Protein AF-A0A7K6L8F3-F1 (afdb_monomer_lite)

Sequence (68 aa):
CSRCGKSFPESAALLRHQRGHGEEPPAHGCPRCGAAFAEGTALLSHLRGHAGDKPYTCGDCGKGFGGS

pLDDT: mean 71.99, std 13.43, range [40.69, 88.94]

Secondary structure (DSSP, 8-state):
-TTT----SSHHHHHHHHHHTT-----EE-TTT--EESSHHHHHHHHHHHT---S---TTT-------

Radius of gyration: 18.35 Å; chains: 1; bounding box: 39×33×45 Å

Organism: NCBI:txid254539

InterPro domains:
  IPR013087 Zinc finger C2H2-type [PF00096] (1-21)
  IPR013087 Zinc finger C2H2-type [PS00028] (1-21)
  IPR013087 Zinc finger C2H2-type [PS00028] (30-50)
  IPR013087 Zinc finger C2H2-type [PS50157] (1-26)
  IPR013087 Zinc finger C2H2-type [PS50157] (28-55)
  IPR013087 Zinc finger C2H2-type [SM00355] (1-21)
  IPR013087 Zinc finger C2H2-type [SM00355] (28-50)
  IPR036236 Zinc finger C2H2 superfamily [SSF57667] (1-37)
  IPR036236 Zinc finger C2H2 superfamily [SSF57667] (27-65)

Foldseek 3Di:
DVPPPDDDPDPVVVCVVCVVVVNNRQFPAAPPPRDGHSDPVVSVVVVVVVVLPPPPQPPPPRDRDDDD

Structure (mmCIF, N/CA/C/O backbone):
data_AF-A0A7K6L8F3-F1
#
_entry.id   AF-A0A7K6L8F3-F1
#
loop_
_atom_site.group_PDB
_atom_site.id
_atom_site.type_symbol
_atom_site.label_atom_id
_atom_site.label_alt_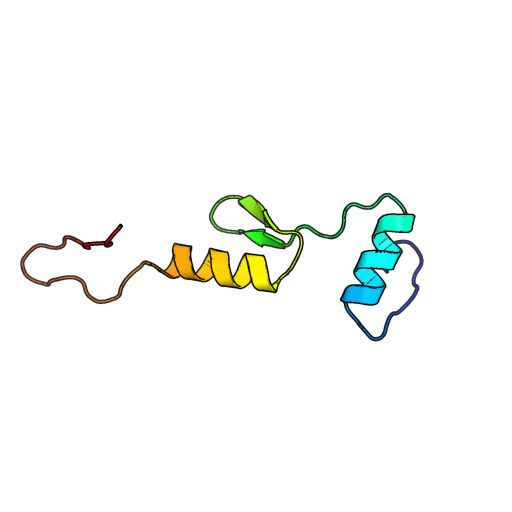id
_atom_site.label_comp_id
_atom_site.label_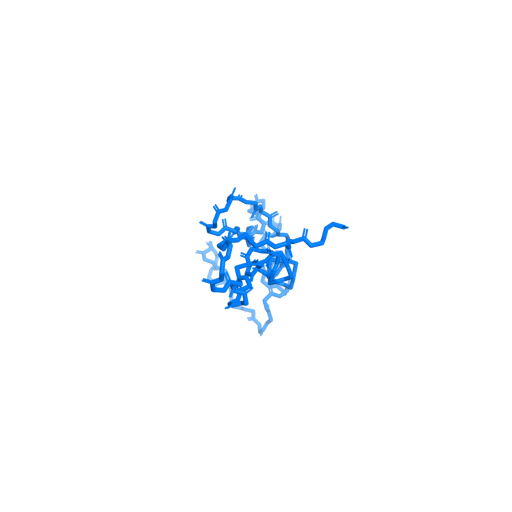asym_id
_atom_site.label_entity_id
_atom_site.label_seq_id
_atom_site.pdbx_PDB_ins_code
_atom_site.Cartn_x
_atom_site.Cartn_y
_atom_site.Cartn_z
_atom_site.occupancy
_atom_site.B_iso_or_equiv
_atom_site.auth_seq_id
_atom_site.auth_comp_id
_atom_site.auth_asym_id
_atom_site.auth_atom_id
_atom_site.pdbx_PDB_model_num
ATOM 1 N N . CYS A 1 1 ? 6.934 -12.104 -9.791 1.00 78.31 1 CYS A N 1
ATOM 2 C CA . CYS A 1 1 ? 6.405 -11.195 -10.824 1.00 78.31 1 CYS A CA 1
ATOM 3 C C . CYS A 1 1 ? 5.421 -11.976 -11.670 1.00 78.31 1 CYS A C 1
ATOM 5 O O . CYS A 1 1 ? 5.821 -12.933 -12.322 1.00 78.31 1 CYS A O 1
ATOM 7 N N . SER A 1 2 ? 4.151 -11.583 -11.641 1.00 75.56 2 SER A N 1
ATOM 8 C CA . SER A 1 2 ? 3.059 -12.294 -12.319 1.00 75.56 2 SER A CA 1
ATOM 9 C C . SER A 1 2 ? 3.145 -12.223 -13.848 1.00 75.56 2 SER A C 1
ATOM 11 O O . SER A 1 2 ? 2.584 -13.069 -14.529 1.00 75.56 2 SER A O 1
ATOM 13 N N . ARG A 1 3 ? 3.884 -11.246 -14.391 1.00 79.69 3 ARG A N 1
ATOM 14 C CA . ARG A 1 3 ? 4.050 -11.037 -15.835 1.00 79.69 3 ARG A CA 1
ATOM 15 C C . ARG A 1 3 ? 5.154 -11.884 -16.464 1.00 79.69 3 ARG A C 1
ATOM 17 O O . ARG A 1 3 ? 4.998 -12.364 -17.578 1.00 79.69 3 ARG A O 1
ATOM 24 N N . CYS A 1 4 ? 6.288 -12.034 -15.781 1.00 88.38 4 CYS A N 1
ATOM 25 C CA . CYS A 1 4 ? 7.470 -12.705 -16.342 1.00 88.38 4 CYS A CA 1
ATOM 26 C C . CYS A 1 4 ? 7.971 -13.893 -15.511 1.00 88.38 4 CYS A C 1
ATOM 28 O O . CYS A 1 4 ? 9.047 -14.419 -15.777 1.00 88.38 4 CYS A O 1
ATOM 30 N N . GLY A 1 5 ? 7.240 -14.284 -14.465 1.00 86.19 5 GLY A N 1
ATOM 31 C CA . GLY A 1 5 ? 7.568 -15.435 -13.619 1.00 86.19 5 GLY A CA 1
ATOM 32 C C . GLY A 1 5 ? 8.771 -15.245 -12.687 1.00 86.19 5 GLY A C 1
ATOM 33 O O . GLY A 1 5 ? 9.039 -16.114 -11.865 1.00 86.19 5 GLY A O 1
ATOM 34 N N . LYS A 1 6 ? 9.489 -14.113 -12.749 1.00 88.94 6 LYS A N 1
ATOM 35 C CA . LYS A 1 6 ? 10.663 -13.861 -11.892 1.00 88.94 6 LYS A CA 1
ATOM 36 C C . LYS A 1 6 ? 10.278 -13.783 -10.415 1.00 88.94 6 LYS A C 1
ATOM 38 O O . LYS A 1 6 ? 9.397 -12.998 -10.056 1.00 88.94 6 LYS A O 1
ATOM 43 N N . SER A 1 7 ? 10.952 -14.556 -9.569 1.00 87.62 7 SER A N 1
ATOM 44 C CA . SER A 1 7 ? 10.794 -14.502 -8.113 1.00 87.62 7 SER A CA 1
ATOM 45 C C . SER A 1 7 ? 11.815 -13.551 -7.494 1.00 87.62 7 SER A C 1
ATOM 47 O O . SER A 1 7 ? 12.940 -13.444 -7.980 1.00 87.62 7 SER A O 1
ATOM 49 N N . PHE A 1 8 ? 11.417 -12.851 -6.436 1.00 87.19 8 PHE A N 1
ATOM 50 C CA . PHE A 1 8 ? 12.272 -11.915 -5.711 1.00 87.19 8 PHE A CA 1
ATOM 51 C C . PHE A 1 8 ? 12.179 -12.223 -4.216 1.00 87.19 8 PHE A C 1
ATOM 53 O O . PHE A 1 8 ? 11.076 -12.499 -3.742 1.00 87.19 8 PHE A O 1
ATOM 60 N N . PRO A 1 9 ? 13.298 -12.163 -3.475 1.00 84.19 9 PRO A N 1
ATOM 61 C CA . PRO A 1 9 ? 13.309 -12.442 -2.038 1.00 84.19 9 PRO A CA 1
ATOM 62 C C . PRO A 1 9 ? 12.611 -11.350 -1.214 1.00 84.19 9 PRO A C 1
ATOM 64 O O . PRO A 1 9 ? 12.148 -11.614 -0.111 1.00 84.19 9 PRO A O 1
ATOM 67 N N . GLU A 1 10 ? 12.505 -10.134 -1.754 1.00 82.62 10 GLU A N 1
ATOM 68 C CA . GLU A 1 10 ? 11.920 -8.977 -1.078 1.00 82.62 10 GLU A CA 1
ATOM 69 C C . GLU A 1 10 ? 10.822 -8.327 -1.926 1.00 82.62 10 GLU A C 1
ATOM 71 O O . GLU A 1 10 ? 10.953 -8.173 -3.147 1.00 82.62 10 GLU A O 1
ATOM 76 N N . SER A 1 11 ? 9.759 -7.864 -1.263 1.00 78.12 11 SER A N 1
ATOM 77 C CA . SER A 1 11 ? 8.649 -7.147 -1.905 1.00 78.12 11 SER A CA 1
ATOM 78 C C . SER A 1 11 ? 9.111 -5.850 -2.576 1.00 78.12 11 SER A C 1
ATOM 80 O O . SER A 1 11 ? 8.668 -5.543 -3.680 1.00 78.12 11 SER A O 1
ATOM 82 N N . ALA A 1 12 ? 10.065 -5.129 -1.977 1.00 78.38 12 ALA A N 1
ATOM 83 C CA . ALA A 1 12 ? 10.653 -3.918 -2.550 1.00 78.38 12 ALA A CA 1
ATOM 84 C C . ALA A 1 12 ? 11.395 -4.189 -3.873 1.00 78.38 12 ALA A C 1
ATOM 86 O O . 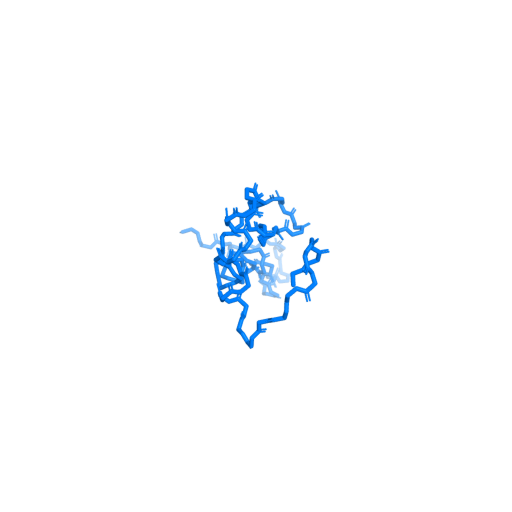ALA A 1 12 ? 11.304 -3.404 -4.824 1.00 78.38 12 ALA A O 1
ATOM 87 N N . ALA A 1 13 ? 12.093 -5.326 -3.966 1.00 84.88 13 ALA A N 1
ATOM 88 C CA . ALA A 1 13 ? 12.777 -5.745 -5.186 1.00 84.88 13 ALA A CA 1
ATOM 89 C C . ALA A 1 13 ? 11.778 -6.127 -6.289 1.00 84.88 13 ALA A C 1
ATOM 91 O O . ALA A 1 13 ? 11.970 -5.738 -7.445 1.00 84.88 13 ALA A O 1
ATOM 92 N N . LEU A 1 14 ? 10.684 -6.808 -5.925 1.00 84.69 14 LEU A N 1
ATOM 93 C CA . LEU A 1 14 ? 9.573 -7.093 -6.833 1.00 84.69 14 LEU A CA 1
ATOM 94 C C . LEU A 1 14 ? 8.915 -5.799 -7.342 1.00 84.69 14 LEU A C 1
ATOM 96 O O . LEU A 1 14 ? 8.776 -5.640 -8.549 1.00 84.69 14 LEU A O 1
ATOM 100 N N . LEU A 1 15 ? 8.586 -4.853 -6.459 1.00 77.88 15 LEU A N 1
ATOM 101 C CA . LEU A 1 15 ? 7.977 -3.559 -6.80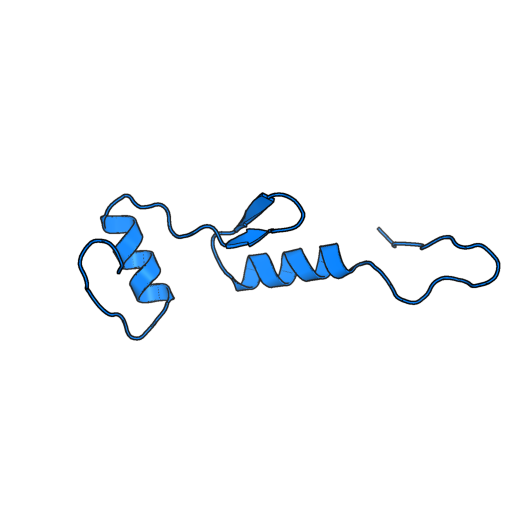3 1.00 77.88 15 LEU A CA 1
ATOM 102 C C . LEU A 1 15 ? 8.847 -2.745 -7.772 1.00 77.88 15 LEU A C 1
ATOM 104 O O . LEU A 1 15 ? 8.368 -2.229 -8.782 1.00 77.88 15 LEU A O 1
ATOM 108 N N . ARG A 1 16 ? 10.158 -2.658 -7.507 1.00 81.19 16 ARG A N 1
ATOM 109 C CA . ARG A 1 16 ? 11.102 -1.982 -8.410 1.00 81.19 16 ARG A CA 1
ATOM 110 C C . ARG A 1 16 ? 11.190 -2.673 -9.768 1.00 81.19 16 ARG A C 1
ATOM 112 O O . ARG A 1 16 ? 11.292 -1.990 -10.781 1.00 81.19 16 ARG A O 1
ATOM 119 N N . HIS A 1 17 ? 11.168 -4.001 -9.788 1.00 86.75 17 HIS A N 1
ATOM 120 C CA . HIS A 1 17 ? 11.156 -4.765 -11.029 1.00 86.75 17 HIS A CA 1
ATOM 121 C C . HIS A 1 17 ? 9.876 -4.522 -11.840 1.00 86.75 17 HIS A C 1
ATOM 123 O O . HIS A 1 17 ? 9.950 -4.357 -13.055 1.00 86.75 17 HIS A O 1
ATOM 129 N N . GLN A 1 18 ? 8.729 -4.455 -11.166 1.00 79.25 18 GLN A N 1
ATOM 130 C CA . GLN A 1 18 ? 7.427 -4.182 -11.767 1.00 79.25 18 GLN A CA 1
ATOM 131 C C . GLN A 1 18 ? 7.385 -2.794 -12.435 1.00 79.25 18 GLN A C 1
ATOM 133 O O . GLN A 1 18 ? 6.999 -2.701 -13.596 1.00 79.25 18 GLN A O 1
ATOM 138 N N . ARG A 1 19 ? 7.973 -1.752 -11.829 1.00 78.12 19 ARG A N 1
ATOM 139 C CA . ARG A 1 19 ? 8.117 -0.435 -12.493 1.00 78.12 19 ARG A CA 1
ATOM 140 C C . ARG A 1 19 ? 8.789 -0.497 -13.873 1.00 78.12 19 ARG A C 1
ATOM 142 O O . ARG A 1 19 ? 8.424 0.259 -14.765 1.00 78.12 19 ARG A O 1
ATOM 149 N N . GLY A 1 20 ? 9.746 -1.406 -14.072 1.00 80.62 20 GLY A N 1
ATOM 150 C CA . GLY A 1 20 ? 10.429 -1.582 -15.361 1.00 80.62 20 GLY A CA 1
ATOM 151 C C . GLY A 1 20 ? 9.549 -2.181 -16.466 1.00 80.62 20 GLY A C 1
ATOM 152 O O . GLY A 1 20 ? 9.845 -2.014 -17.644 1.00 80.62 20 GLY A O 1
ATOM 153 N N . HIS A 1 21 ? 8.456 -2.848 -16.100 1.00 80.94 21 HIS A N 1
ATOM 154 C CA . HIS A 1 21 ? 7.452 -3.367 -17.032 1.00 80.94 21 HIS A CA 1
ATOM 155 C C . HIS A 1 21 ? 6.358 -2.335 -17.362 1.00 80.94 21 HIS A C 1
ATOM 157 O O . HIS A 1 21 ? 5.439 -2.649 -18.124 1.00 80.94 21 HIS A O 1
ATOM 163 N N . GLY A 1 22 ? 6.430 -1.129 -16.785 1.00 71.25 22 GLY A N 1
ATOM 164 C CA . GLY A 1 22 ? 5.375 -0.114 -16.878 1.00 71.25 22 GLY A CA 1
ATOM 165 C C . GLY A 1 22 ? 4.098 -0.488 -16.117 1.00 71.25 22 GLY A C 1
ATOM 166 O O . GLY A 1 22 ? 3.074 0.166 -16.276 1.00 71.25 22 GLY A O 1
ATOM 167 N N . GLU A 1 23 ? 4.141 -1.551 -15.313 1.00 62.12 23 GLU A N 1
ATOM 168 C CA . GLU A 1 23 ? 3.105 -1.851 -14.332 1.00 62.12 23 GLU A CA 1
ATOM 169 C C . GLU A 1 23 ? 3.366 -0.930 -13.141 1.00 62.12 23 GLU A C 1
ATOM 171 O O . GLU A 1 23 ? 4.373 -1.052 -12.434 1.00 62.12 23 GLU A O 1
ATOM 176 N N . GLU A 1 24 ? 2.473 0.046 -12.978 1.00 57.84 24 GLU A N 1
ATOM 177 C CA . GLU A 1 24 ? 2.407 0.818 -11.748 1.00 57.84 24 GLU A CA 1
ATOM 178 C C . GLU A 1 24 ? 2.367 -0.192 -10.593 1.00 57.84 24 GLU A C 1
ATOM 180 O O . GLU A 1 24 ? 1.593 -1.159 -10.655 1.00 57.84 24 GLU A O 1
ATOM 185 N N . PRO A 1 25 ? 3.252 -0.045 -9.592 1.00 63.06 25 PRO A N 1
ATOM 186 C CA . PRO A 1 25 ? 3.311 -0.969 -8.467 1.00 63.06 25 PRO A CA 1
ATOM 187 C C . PRO A 1 25 ? 1.900 -1.166 -7.907 1.00 63.06 25 PRO A C 1
ATOM 189 O O . PRO A 1 25 ? 1.143 -0.192 -7.916 1.00 63.06 25 PRO A O 1
ATOM 192 N N . PRO A 1 26 ? 1.518 -2.374 -7.435 1.00 61.94 26 PRO A N 1
ATOM 193 C CA . PRO A 1 26 ? 0.196 -2.587 -6.873 1.00 61.94 26 PRO A CA 1
ATOM 194 C C . PRO A 1 26 ? -0.021 -1.549 -5.784 1.00 61.94 26 PRO A C 1
ATOM 196 O O . PRO A 1 26 ? 0.573 -1.618 -4.707 1.00 61.94 26 PRO A O 1
ATOM 199 N N . ALA A 1 27 ? -0.842 -0.557 -6.116 1.00 61.44 27 ALA A N 1
ATOM 200 C CA . ALA A 1 27 ? -1.271 0.441 -5.178 1.00 61.44 27 ALA A CA 1
ATOM 201 C C . ALA A 1 27 ? -1.874 -0.323 -4.010 1.00 61.44 27 ALA A C 1
ATOM 203 O O . ALA A 1 27 ? -2.803 -1.118 -4.175 1.00 61.44 27 ALA A O 1
ATOM 204 N N . HIS A 1 28 ? -1.323 -0.103 -2.826 1.00 74.56 28 HIS A N 1
ATOM 205 C CA . HIS A 1 28 ? -1.933 -0.567 -1.603 1.00 74.56 28 HIS A CA 1
ATOM 206 C C . HIS A 1 28 ? -3.213 0.248 -1.435 1.00 74.56 28 HIS A C 1
ATOM 208 O O . HIS A 1 28 ? -3.190 1.347 -0.896 1.00 74.56 28 HIS A O 1
ATOM 214 N N . GLY A 1 29 ? -4.305 -0.243 -2.015 1.00 76.31 29 GLY A N 1
ATOM 215 C CA . GLY A 1 29 ? -5.595 0.424 -2.017 1.00 76.31 29 GLY A CA 1
ATOM 216 C C . GLY A 1 29 ? -6.264 0.292 -0.659 1.00 76.31 29 GLY A C 1
ATOM 217 O O . GLY A 1 29 ? -6.340 -0.798 -0.092 1.00 76.31 29 GLY A O 1
ATOM 218 N N . CYS A 1 30 ? -6.779 1.396 -0.139 1.00 84.12 30 CYS A N 1
ATOM 219 C CA . CYS A 1 30 ? -7.635 1.378 1.023 1.00 84.12 30 CYS A CA 1
ATOM 220 C C . CYS A 1 30 ? -8.989 0.767 0.639 1.00 84.12 30 CYS A C 1
ATOM 222 O O . CYS A 1 30 ? -9.718 1.372 -0.149 1.00 84.12 30 CYS A O 1
ATOM 224 N N . PRO A 1 31 ? -9.393 -0.375 1.223 1.00 75.81 31 PRO A N 1
ATOM 225 C CA . PRO A 1 31 ? -10.684 -0.994 0.930 1.00 75.81 31 PRO A CA 1
ATOM 226 C C . PRO A 1 31 ? -11.880 -0.157 1.409 1.00 75.81 31 PRO A C 1
ATOM 228 O O . PRO A 1 31 ? -13.010 -0.450 1.036 1.00 75.81 31 PRO A O 1
ATOM 231 N N . ARG A 1 32 ? -11.659 0.865 2.249 1.00 79.00 32 ARG A N 1
ATOM 232 C CA . ARG A 1 32 ? -12.729 1.699 2.813 1.00 79.00 32 ARG A CA 1
ATOM 233 C C . ARG A 1 32 ? -13.025 2.950 1.986 1.00 79.00 32 ARG A C 1
ATOM 235 O O . ARG A 1 32 ? -14.185 3.328 1.887 1.00 79.00 32 ARG A O 1
ATOM 242 N N . CYS A 1 33 ? -12.009 3.594 1.414 1.00 82.56 33 CYS A N 1
ATOM 243 C CA . CYS A 1 33 ? -12.179 4.847 0.664 1.00 82.56 33 CYS A CA 1
ATOM 244 C C . CYS A 1 33 ? -11.561 4.834 -0.741 1.00 82.56 33 CYS A C 1
ATOM 246 O O . CYS A 1 33 ? -11.656 5.828 -1.454 1.00 82.56 33 CYS A O 1
ATOM 248 N N . GLY A 1 34 ? -10.915 3.738 -1.146 1.00 76.94 34 GLY A N 1
ATOM 249 C CA . GLY A 1 34 ? -10.271 3.614 -2.454 1.00 76.94 34 GLY A CA 1
ATOM 250 C C . GLY A 1 34 ? -8.949 4.375 -2.597 1.00 76.94 34 GLY A C 1
ATOM 251 O O . GLY A 1 34 ? -8.376 4.375 -3.682 1.00 76.94 34 GLY A O 1
ATOM 252 N N . ALA A 1 35 ? -8.439 5.007 -1.532 1.00 78.75 35 ALA A N 1
ATOM 253 C CA . ALA A 1 35 ? -7.159 5.713 -1.566 1.00 78.75 35 ALA A CA 1
ATOM 254 C C . ALA A 1 35 ? -5.994 4.759 -1.875 1.00 78.75 35 ALA A C 1
ATOM 256 O O . ALA A 1 35 ? -5.867 3.708 -1.253 1.00 78.75 35 ALA A O 1
ATOM 257 N N . ALA A 1 36 ? -5.135 5.130 -2.819 1.00 78.31 36 ALA A N 1
ATOM 258 C CA . ALA A 1 36 ? -3.988 4.340 -3.253 1.00 78.31 36 ALA A CA 1
ATOM 259 C C . ALA A 1 36 ? -2.702 4.792 -2.548 1.00 78.31 36 ALA A C 1
ATOM 261 O O . ALA A 1 36 ? -2.401 5.983 -2.509 1.00 78.31 36 ALA A O 1
ATOM 262 N N . PHE A 1 37 ? -1.915 3.839 -2.042 1.00 79.06 37 PHE A N 1
ATOM 263 C CA . PHE A 1 37 ? -0.627 4.109 -1.400 1.00 79.06 37 PHE A CA 1
ATOM 264 C C . PHE A 1 37 ? 0.513 3.355 -2.091 1.00 79.06 37 PHE A C 1
ATOM 266 O O . PHE A 1 37 ? 0.354 2.204 -2.496 1.00 79.06 37 PHE A O 1
ATOM 273 N N . ALA A 1 38 ? 1.681 3.998 -2.190 1.00 71.81 38 ALA A N 1
ATOM 274 C CA . ALA A 1 38 ? 2.883 3.411 -2.791 1.00 71.81 38 ALA A CA 1
ATOM 275 C C . ALA A 1 38 ? 3.556 2.349 -1.898 1.00 71.81 38 ALA A C 1
ATOM 277 O O . ALA A 1 38 ? 4.281 1.493 -2.400 1.00 71.81 38 ALA A O 1
ATOM 278 N N . GLU A 1 39 ? 3.303 2.388 -0.586 1.00 77.50 39 GLU A N 1
ATOM 279 C CA . GLU A 1 39 ? 3.853 1.454 0.399 1.00 77.50 39 GLU A CA 1
ATOM 280 C C . GLU A 1 39 ? 2.775 0.930 1.349 1.00 77.50 39 GLU A C 1
ATOM 282 O O . GLU A 1 39 ? 1.860 1.652 1.758 1.00 77.50 39 GLU A O 1
ATOM 287 N N . GLY A 1 40 ? 2.925 -0.331 1.761 1.00 78.81 40 GLY A N 1
ATOM 288 C CA . GLY A 1 40 ? 2.026 -0.967 2.722 1.00 78.81 40 GLY A CA 1
ATOM 289 C C . GLY A 1 40 ? 2.046 -0.296 4.098 1.00 78.81 40 GLY A C 1
ATOM 290 O O . GLY A 1 40 ? 1.018 -0.249 4.765 1.00 78.81 40 GLY A O 1
ATOM 291 N N . THR A 1 41 ? 3.176 0.284 4.511 1.00 82.38 41 THR A N 1
ATOM 292 C CA . THR A 1 41 ? 3.309 1.071 5.753 1.00 82.38 41 THR A CA 1
ATOM 293 C C . THR A 1 41 ? 2.427 2.321 5.728 1.00 82.38 41 THR A C 1
ATOM 295 O O . THR A 1 41 ? 1.745 2.611 6.712 1.00 82.38 41 THR A O 1
ATOM 298 N N . ALA A 1 42 ? 2.375 3.017 4.589 1.00 82.81 42 ALA A N 1
ATOM 299 C CA . ALA A 1 42 ? 1.518 4.178 4.383 1.00 82.81 42 ALA A CA 1
ATOM 300 C C . ALA A 1 42 ? 0.030 3.789 4.394 1.00 82.81 42 ALA A C 1
ATOM 302 O O . ALA A 1 42 ? -0.755 4.438 5.086 1.00 82.81 42 ALA A O 1
ATOM 303 N N . LEU A 1 43 ? -0.342 2.680 3.737 1.00 84.81 43 LEU A N 1
ATOM 304 C CA . LEU A 1 43 ? -1.700 2.132 3.833 1.00 84.81 43 LEU A CA 1
ATOM 305 C C . LEU A 1 43 ? -2.055 1.756 5.281 1.00 84.81 43 LEU A C 1
ATOM 307 O O . LEU A 1 43 ? -3.139 2.088 5.746 1.00 84.81 43 LEU A O 1
ATOM 311 N N . LEU A 1 44 ? -1.163 1.086 6.015 1.00 82.75 44 LEU A N 1
ATOM 312 C CA . LEU A 1 44 ? -1.402 0.688 7.407 1.00 82.75 44 LEU A CA 1
ATOM 313 C C . LEU A 1 44 ? -1.621 1.898 8.321 1.00 82.75 44 LEU A C 1
ATOM 315 O O . LEU A 1 44 ? -2.540 1.889 9.140 1.00 82.75 44 LEU A O 1
ATOM 319 N N . SER A 1 45 ? -0.810 2.948 8.174 1.00 85.44 45 SER A N 1
ATOM 320 C CA . SER A 1 45 ? -0.987 4.194 8.928 1.00 85.44 45 SER A CA 1
ATOM 321 C C . SER A 1 45 ? -2.306 4.884 8.571 1.00 85.44 45 SER A C 1
ATOM 323 O O . SER A 1 45 ? -3.046 5.313 9.453 1.00 85.44 45 SER A O 1
ATOM 325 N N . HIS A 1 46 ? -2.656 4.912 7.286 1.00 86.25 46 HIS A N 1
ATOM 326 C CA . HIS A 1 46 ? -3.940 5.423 6.818 1.00 86.25 46 HIS A CA 1
ATOM 327 C C . HIS A 1 46 ? -5.136 4.624 7.374 1.00 86.25 46 HIS A C 1
ATOM 329 O O . HIS A 1 46 ? -6.111 5.209 7.850 1.00 86.25 46 HIS A O 1
ATOM 335 N N . LEU A 1 47 ? -5.051 3.290 7.395 1.00 81.06 47 LEU A N 1
ATOM 336 C CA . LEU A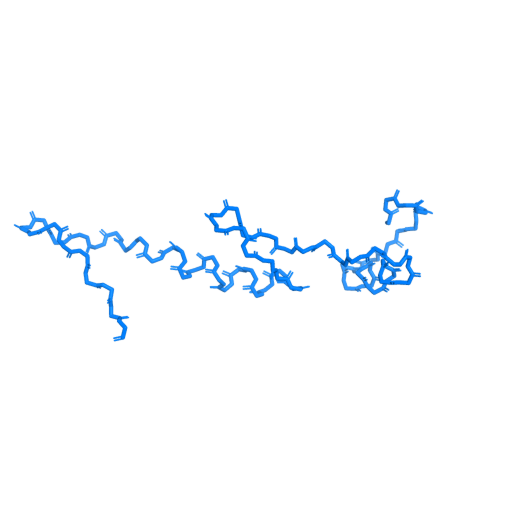 1 47 ? -6.084 2.412 7.953 1.00 81.06 47 LEU A CA 1
ATOM 337 C C . LEU A 1 47 ? -6.294 2.628 9.457 1.00 81.06 47 LEU A C 1
ATOM 339 O O . LEU A 1 47 ? -7.417 2.472 9.931 1.00 81.06 47 LEU A O 1
ATOM 343 N N . ARG A 1 48 ? -5.266 3.043 10.210 1.00 82.75 48 ARG A N 1
ATOM 344 C CA . ARG A 1 48 ? -5.428 3.432 11.624 1.00 82.75 48 ARG A CA 1
ATOM 345 C C . ARG A 1 48 ? -6.302 4.675 11.788 1.00 82.75 48 ARG A C 1
ATOM 347 O O . ARG A 1 48 ? -7.077 4.731 12.733 1.00 82.75 48 ARG A O 1
ATOM 354 N N . GLY A 1 49 ? -6.233 5.624 10.854 1.00 80.12 49 GLY A N 1
ATOM 355 C CA . GLY A 1 49 ? -7.140 6.777 10.819 1.00 80.12 49 GLY A CA 1
ATOM 356 C C . GLY A 1 49 ? -8.594 6.367 10.564 1.00 80.12 49 GLY A C 1
ATOM 357 O O . GLY A 1 49 ? -9.510 6.892 11.187 1.00 80.12 49 GLY A O 1
ATOM 358 N N . HIS A 1 50 ? -8.814 5.355 9.720 1.00 77.75 50 HIS A N 1
ATOM 359 C CA . HIS A 1 50 ? -10.134 4.738 9.550 1.00 77.75 50 HIS A CA 1
ATOM 360 C C . HIS A 1 50 ? -10.600 3.945 10.772 1.00 77.75 50 HIS A C 1
ATOM 362 O O . HIS A 1 50 ? -11.800 3.884 11.031 1.00 77.75 50 HIS A O 1
ATOM 368 N N . ALA A 1 51 ? -9.669 3.341 11.511 1.00 68.75 51 ALA A N 1
ATOM 369 C CA . ALA A 1 51 ? -9.926 2.693 12.792 1.00 68.75 51 ALA A CA 1
ATOM 370 C C . ALA A 1 51 ? -10.175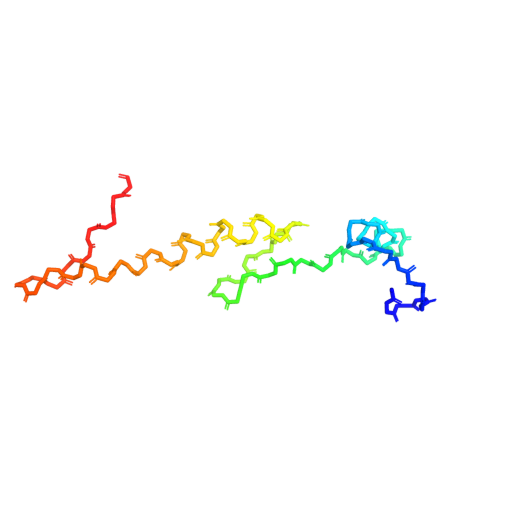 3.697 13.936 1.00 68.75 51 ALA A C 1
ATOM 372 O O . ALA A 1 51 ? -10.349 3.279 15.074 1.00 68.75 51 ALA A O 1
ATOM 373 N N . GLY A 1 52 ? -10.294 4.998 13.633 1.00 57.66 52 GLY A N 1
ATOM 374 C CA . GLY A 1 52 ? -10.884 6.016 14.507 1.00 57.66 52 GLY A CA 1
ATOM 375 C C . GLY A 1 52 ? -12.349 5.766 14.904 1.00 57.66 52 GLY A C 1
ATOM 376 O O . GLY A 1 52 ? -12.967 6.652 15.491 1.00 57.66 52 GLY A O 1
ATOM 377 N N . ASP A 1 53 ? -12.898 4.573 14.644 1.00 53.34 53 ASP A N 1
ATOM 378 C CA . ASP A 1 53 ? -14.049 4.039 15.372 1.00 53.34 53 ASP A CA 1
ATOM 379 C C . ASP A 1 53 ? -13.597 3.696 16.798 1.00 53.34 53 ASP A C 1
ATOM 381 O O . ASP A 1 53 ? -13.200 2.588 17.158 1.00 53.34 53 ASP A O 1
ATOM 385 N N . LYS A 1 54 ? -13.505 4.751 17.595 1.00 52.34 54 LYS A N 1
ATOM 386 C CA . LYS A 1 54 ? -13.169 4.702 19.006 1.00 52.34 54 LYS A CA 1
ATOM 387 C C . LYS A 1 54 ? -14.240 3.855 19.714 1.00 52.34 54 LYS A C 1
ATOM 389 O O . LYS A 1 54 ? -15.398 4.258 19.686 1.00 52.34 54 LYS A O 1
ATOM 394 N N . PRO A 1 55 ? -13.899 2.770 20.438 1.00 53.56 55 PRO A N 1
ATOM 395 C CA . PRO A 1 55 ? -14.887 2.007 21.212 1.00 53.56 55 PRO A CA 1
ATOM 396 C C . PRO A 1 55 ? -15.436 2.783 22.422 1.00 53.56 55 PRO A C 1
ATOM 398 O O . PRO A 1 55 ? -16.325 2.307 23.120 1.00 53.56 55 PRO A O 1
ATOM 401 N N . TYR A 1 56 ? -14.920 3.984 22.701 1.00 50.50 56 TYR A N 1
ATOM 402 C CA . TYR A 1 56 ? -15.388 4.826 23.798 1.00 50.50 56 TYR A CA 1
ATOM 403 C C . TYR A 1 56 ? -16.543 5.714 23.333 1.00 50.50 56 TYR A C 1
ATOM 405 O O . TYR A 1 56 ? -16.409 6.931 23.195 1.00 50.50 56 TYR A O 1
ATOM 413 N N . THR A 1 57 ? -17.689 5.088 23.084 1.00 51.00 57 THR A N 1
ATOM 414 C CA . THR A 1 57 ? -18.986 5.763 23.075 1.00 51.00 57 THR A CA 1
ATOM 415 C C . THR A 1 57 ? -19.332 6.186 24.499 1.00 51.00 57 THR A C 1
ATOM 417 O O . THR A 1 57 ? -19.358 5.355 25.406 1.00 51.00 57 THR A O 1
ATOM 420 N N . CYS A 1 58 ? -19.621 7.469 24.718 1.00 46.38 58 CYS A N 1
ATOM 421 C CA . CYS A 1 58 ? -20.283 7.888 25.950 1.00 46.38 58 CYS A CA 1
ATOM 422 C C . CYS A 1 58 ? -21.709 7.313 25.948 1.00 46.38 58 CYS A C 1
ATOM 424 O O . CYS A 1 58 ? -22.506 7.670 25.077 1.00 46.38 58 CYS A O 1
ATOM 426 N N . GLY A 1 59 ? -22.018 6.429 26.901 1.00 52.16 59 GLY A N 1
ATOM 427 C CA . GLY A 1 59 ? -23.320 5.755 27.007 1.00 52.16 59 GLY A CA 1
ATOM 428 C C . GLY A 1 59 ? -24.508 6.683 27.289 1.00 52.16 59 GLY A C 1
ATOM 429 O O . GLY A 1 59 ? -25.644 6.253 27.149 1.00 52.16 59 GLY A O 1
ATOM 430 N N . ASP A 1 60 ? -24.254 7.946 27.640 1.00 51.56 60 ASP A N 1
ATOM 431 C CA . ASP A 1 60 ? -25.291 8.929 27.975 1.00 51.56 60 ASP A CA 1
ATOM 432 C C . ASP A 1 60 ? -25.684 9.829 26.785 1.00 51.56 60 ASP A C 1
ATOM 434 O O . ASP A 1 60 ? -26.806 10.315 26.702 1.00 51.56 60 ASP A O 1
ATOM 438 N N . CYS A 1 61 ? -24.785 10.034 25.813 1.00 62.50 61 CYS A N 1
ATOM 439 C CA . CYS A 1 61 ? -25.022 10.992 24.724 1.00 62.50 61 CYS A CA 1
ATOM 440 C C . CYS A 1 61 ? -24.622 10.527 23.314 1.00 62.50 61 CYS A C 1
ATOM 442 O O . CYS A 1 61 ? -24.803 11.286 22.361 1.00 62.50 61 CYS A O 1
ATOM 444 N N . GLY A 1 62 ? -24.094 9.307 23.143 1.00 52.50 62 GLY A N 1
ATOM 445 C CA . GLY A 1 62 ? -23.885 8.672 21.830 1.00 52.50 62 GLY A CA 1
ATOM 446 C C . GLY A 1 62 ? -22.934 9.398 20.866 1.00 52.50 62 GLY A C 1
ATOM 447 O O . GLY A 1 62 ? -22.807 8.992 19.714 1.00 52.50 62 GLY A O 1
ATOM 448 N N . LYS A 1 63 ? -22.262 10.474 21.298 1.00 47.91 63 LYS A N 1
ATOM 449 C CA . LYS A 1 63 ? -21.441 11.317 20.423 1.00 47.91 63 LYS A CA 1
ATOM 450 C C . LYS A 1 63 ? -19.961 10.963 20.551 1.00 47.91 63 LYS A C 1
ATOM 452 O O . LYS A 1 63 ? -19.357 11.142 21.607 1.00 47.91 63 LYS A O 1
ATOM 457 N N . GLY A 1 64 ? -19.380 10.463 19.462 1.00 51.00 64 GLY A N 1
ATOM 458 C CA . GLY A 1 64 ? -17.941 10.251 19.335 1.00 51.00 64 GLY A CA 1
ATOM 459 C C . GLY A 1 64 ? -17.229 11.580 19.100 1.00 51.00 64 GLY A C 1
ATOM 460 O O . GLY A 1 64 ? -17.392 12.197 18.051 1.00 51.00 64 GLY A O 1
ATOM 461 N N . PHE A 1 65 ? -16.438 12.036 20.069 1.00 55.59 65 PHE A N 1
ATOM 462 C CA . PHE A 1 65 ? -15.559 13.189 19.885 1.00 55.59 65 PHE A CA 1
ATOM 463 C C . PHE A 1 65 ? -14.227 12.700 19.305 1.00 55.59 65 PHE A C 1
ATOM 465 O O . PHE A 1 65 ? -13.358 12.189 20.024 1.00 55.59 65 PHE A O 1
ATOM 472 N N . GLY A 1 66 ? -14.104 12.804 17.981 1.00 51.38 66 GLY A N 1
ATOM 473 C CA . GLY A 1 66 ? -12.826 12.762 17.284 1.00 51.38 66 GLY A CA 1
ATOM 474 C C . GLY A 1 66 ? -12.179 14.133 17.410 1.00 51.38 66 GLY A C 1
ATOM 475 O O . GLY A 1 66 ? -12.678 15.097 16.838 1.00 51.38 66 GLY A O 1
ATOM 476 N N . GLY A 1 67 ? -11.122 14.231 18.214 1.00 49.97 67 GLY A N 1
ATOM 477 C CA . GLY A 1 67 ? -10.282 15.421 18.233 1.00 49.97 67 GLY A CA 1
ATOM 478 C C . GLY A 1 67 ? -9.568 15.535 16.892 1.00 49.97 67 GLY A C 1
ATOM 479 O O . GLY A 1 67 ? -8.750 14.678 16.562 1.00 49.97 67 GLY A O 1
ATOM 480 N N . SER A 1 68 ? -9.937 16.550 16.121 1.00 40.69 68 SER A N 1
ATOM 481 C CA . SER A 1 68 ? -9.014 17.256 15.233 1.00 40.69 68 SER A CA 1
ATOM 482 C C . SER A 1 68 ? -8.096 18.146 16.057 1.00 40.69 68 SER A C 1
ATOM 484 O O . SER A 1 68 ? -8.638 18.780 16.994 1.00 40.69 68 SER A O 1
#